Protein AF-A0A3B8LXN9-F1 (afdb_monomer_lite)

Structure (mmCIF, N/CA/C/O backbone):
data_AF-A0A3B8LXN9-F1
#
_entry.id   AF-A0A3B8LXN9-F1
#
loop_
_atom_site.group_PDB
_atom_site.id
_atom_site.type_symbol
_atom_site.label_atom_id
_atom_site.label_alt_id
_atom_site.label_comp_id
_atom_site.label_asym_id
_atom_site.label_entity_id
_atom_site.label_seq_id
_atom_site.pdbx_PDB_ins_code
_atom_site.Cartn_x
_atom_site.Cartn_y
_atom_site.Cartn_z
_atom_site.occupancy
_atom_site.B_iso_or_equiv
_atom_site.auth_seq_id
_atom_site.auth_comp_id
_atom_site.auth_asym_id
_atom_site.auth_atom_id
_atom_site.pdbx_PDB_model_num
ATOM 1 N N . SER A 1 1 ? -37.450 51.541 7.738 1.00 45.12 1 SER A N 1
ATOM 2 C CA . SER A 1 1 ? -37.315 50.919 6.408 1.00 45.12 1 SER A CA 1
ATOM 3 C C . SER A 1 1 ? -35.976 50.235 6.252 1.00 45.12 1 SER A C 1
ATOM 5 O O . SER A 1 1 ? -34.998 50.726 6.797 1.00 45.12 1 SER A O 1
ATOM 7 N N . LEU A 1 2 ? -35.990 49.181 5.427 1.00 32.44 2 LEU A N 1
ATOM 8 C CA . LEU A 1 2 ? -34.873 48.446 4.817 1.00 32.44 2 LEU A CA 1
ATOM 9 C C . LEU A 1 2 ? -34.318 47.255 5.612 1.00 32.44 2 LEU A C 1
ATOM 11 O O . LEU A 1 2 ? -33.326 47.340 6.327 1.00 32.44 2 LEU A O 1
ATOM 15 N N . ILE A 1 3 ? -34.937 46.101 5.348 1.00 37.19 3 ILE A N 1
ATOM 16 C CA . ILE A 1 3 ? -34.251 44.809 5.323 1.00 37.19 3 ILE A CA 1
ATOM 17 C C . ILE A 1 3 ? -33.196 44.880 4.209 1.00 37.19 3 ILE A C 1
ATOM 19 O O . ILE A 1 3 ? -33.536 45.090 3.045 1.00 37.19 3 ILE A O 1
ATOM 23 N N . LYS A 1 4 ? -31.923 44.687 4.559 1.00 35.81 4 LYS A N 1
ATOM 24 C CA . LYS A 1 4 ? -30.877 44.268 3.618 1.00 35.81 4 LYS A CA 1
ATOM 25 C C . LYS A 1 4 ? -30.459 42.856 4.006 1.00 35.81 4 LYS A C 1
ATOM 27 O O . LYS A 1 4 ? -29.803 42.659 5.023 1.00 35.81 4 LYS A O 1
ATOM 32 N N . ALA A 1 5 ? -30.881 41.880 3.208 1.00 42.47 5 ALA A N 1
ATOM 33 C CA . ALA A 1 5 ? -30.395 40.512 3.279 1.00 42.47 5 ALA A CA 1
ATOM 34 C C . ALA A 1 5 ? -29.244 40.344 2.277 1.00 42.47 5 ALA A C 1
ATOM 36 O O . ALA A 1 5 ? -29.449 40.372 1.068 1.00 42.47 5 ALA A O 1
ATOM 37 N N . SER A 1 6 ? -28.035 40.184 2.800 1.00 39.03 6 SER A N 1
ATOM 38 C CA . SER A 1 6 ? -26.843 39.665 2.116 1.00 39.03 6 SER A CA 1
ATOM 39 C C . SER A 1 6 ? -25.866 39.303 3.241 1.00 39.03 6 SER A C 1
ATOM 41 O O . SER A 1 6 ? -25.683 40.117 4.136 1.00 39.03 6 SER A O 1
ATOM 43 N N . ALA A 1 7 ? -25.231 38.143 3.337 1.00 35.09 7 ALA A N 1
ATOM 44 C CA . ALA A 1 7 ? -24.877 37.151 2.344 1.00 35.09 7 ALA A CA 1
ATOM 45 C C . ALA A 1 7 ? -24.656 35.788 3.039 1.00 35.09 7 ALA A C 1
ATOM 47 O O . ALA A 1 7 ? -24.442 35.739 4.246 1.00 35.09 7 ALA A O 1
ATOM 48 N N . LEU A 1 8 ? -24.668 34.721 2.232 1.00 38.66 8 LEU A N 1
ATOM 49 C CA . LEU A 1 8 ? -23.917 33.467 2.407 1.00 38.66 8 LEU A CA 1
ATOM 50 C C . LEU A 1 8 ? -24.062 32.767 3.772 1.00 38.66 8 LEU A C 1
ATOM 52 O O . LEU A 1 8 ? -23.391 33.079 4.751 1.00 38.66 8 LEU A O 1
ATOM 56 N N . GLY A 1 9 ? -24.940 31.761 3.797 1.00 52.34 9 GLY A N 1
ATOM 57 C CA . GLY A 1 9 ? -25.251 30.955 4.973 1.00 52.34 9 GLY A CA 1
ATOM 58 C C . GLY A 1 9 ? -24.009 30.363 5.652 1.00 52.34 9 GLY A C 1
ATOM 59 O O . GLY A 1 9 ? -23.282 29.591 5.024 1.00 52.34 9 GLY A O 1
ATOM 60 N N . PRO A 1 10 ? -23.789 30.639 6.949 1.00 41.72 10 PRO A N 1
ATOM 61 C CA . PRO A 1 10 ? -22.815 29.907 7.723 1.00 41.72 10 PRO A CA 1
ATOM 62 C C . PRO A 1 10 ? -23.470 28.623 8.235 1.00 41.72 10 PRO A C 1
ATOM 64 O O . PRO A 1 10 ? -24.415 28.670 9.027 1.00 41.72 10 PRO A O 1
ATOM 67 N N . ILE A 1 11 ? -22.958 27.503 7.712 1.00 55.31 11 ILE A N 1
ATOM 68 C CA . ILE A 1 11 ? -22.643 26.234 8.391 1.00 55.31 11 ILE A CA 1
ATOM 69 C C . ILE A 1 11 ? -23.531 25.950 9.612 1.00 55.31 11 ILE A C 1
ATOM 71 O O . ILE A 1 11 ? -23.470 26.686 10.592 1.00 55.31 11 ILE A O 1
ATOM 75 N N . SER A 1 12 ? -24.303 24.859 9.549 1.00 55.31 12 SER A N 1
ATOM 76 C CA . SER A 1 12 ? -25.316 24.285 10.467 1.00 55.31 12 SER A CA 1
ATOM 77 C C . SER A 1 12 ? -25.366 24.688 11.959 1.00 55.31 12 SER A C 1
ATOM 79 O O . SER A 1 12 ? -26.417 24.555 12.583 1.00 55.31 12 SER A O 1
ATOM 81 N N . GLY A 1 13 ? -24.299 25.218 12.554 1.00 53.88 13 GLY A N 1
ATOM 82 C CA . GLY A 1 13 ? -24.252 25.713 13.928 1.00 53.88 13 GLY A CA 1
ATOM 83 C C . GLY A 1 13 ? -25.083 26.971 14.225 1.00 53.88 13 GLY A C 1
ATOM 84 O O . GLY A 1 13 ? -25.460 27.160 15.379 1.00 53.88 13 GLY A O 1
ATOM 85 N N . THR A 1 14 ? -25.414 27.828 13.249 1.00 56.09 14 THR A N 1
ATOM 86 C CA . THR A 1 14 ? -26.132 29.097 13.538 1.00 56.09 14 THR A CA 1
ATOM 87 C C . THR A 1 14 ? -27.615 28.881 13.863 1.00 56.09 14 THR A C 1
ATOM 89 O O . THR A 1 14 ? -28.123 29.447 14.829 1.00 56.09 14 THR A O 1
ATOM 92 N N . ARG A 1 15 ? -28.304 28.001 13.118 1.00 57.62 15 ARG A N 1
ATOM 93 C CA . ARG A 1 15 ? -29.711 27.642 13.391 1.00 57.62 15 ARG A CA 1
ATOM 94 C C . ARG A 1 15 ? -29.865 26.878 14.702 1.00 57.62 15 ARG A C 1
ATOM 96 O O . ARG A 1 15 ? -30.775 27.163 15.471 1.00 57.62 15 ARG A O 1
ATOM 103 N N . TYR A 1 16 ? -28.951 25.947 14.973 1.00 53.94 16 TYR A N 1
ATOM 104 C CA . TYR A 1 16 ? -28.943 25.187 16.220 1.00 53.94 16 TYR A CA 1
ATOM 105 C C . TYR A 1 16 ? -28.808 26.110 17.442 1.00 53.94 16 TYR A C 1
ATOM 107 O O . TYR A 1 16 ? -29.588 26.002 18.382 1.00 53.94 16 TYR A O 1
ATOM 115 N N . LYS A 1 17 ? -27.900 27.098 17.391 1.00 56.09 17 LYS A N 1
ATOM 116 C CA . LYS A 1 17 ? -27.753 28.114 18.450 1.00 56.09 17 LYS A CA 1
ATOM 117 C C . LYS A 1 17 ? -29.032 28.923 18.681 1.00 56.09 17 LYS A C 1
ATOM 119 O O . LYS A 1 17 ? -29.407 29.123 19.830 1.00 56.09 17 LYS A O 1
ATOM 124 N N . GLN A 1 18 ? -29.707 29.350 17.611 1.00 57.72 18 GLN A N 1
ATOM 125 C CA . GLN A 1 18 ? -30.950 30.127 17.708 1.00 57.72 18 GLN A CA 1
ATOM 126 C C . GLN A 1 18 ? -32.086 29.329 18.361 1.00 57.72 18 GLN A C 1
ATOM 128 O O . GLN A 1 18 ? -32.806 29.868 19.195 1.00 57.72 18 GLN A O 1
ATOM 133 N N . VAL A 1 19 ? -32.217 28.039 18.036 1.00 59.97 19 VAL A N 1
ATOM 134 C CA . VAL A 1 19 ? -33.228 27.157 18.646 1.00 59.97 19 VAL A CA 1
ATOM 135 C C . VAL A 1 19 ? -32.920 26.893 20.122 1.00 59.97 19 VAL A C 1
ATOM 137 O O . VAL A 1 19 ? -33.816 26.974 20.956 1.00 59.97 19 VAL A O 1
ATOM 140 N N . VAL A 1 20 ? -31.656 26.638 20.472 1.00 56.22 20 VAL A N 1
ATOM 141 C CA . VAL A 1 20 ? -31.247 26.399 21.869 1.00 56.22 20 VAL A CA 1
ATOM 142 C C . VAL A 1 20 ? -31.453 27.649 22.733 1.00 56.22 20 VAL A C 1
ATOM 144 O O . VAL A 1 20 ? -31.952 27.538 23.850 1.00 56.22 20 VAL A O 1
ATOM 147 N N . GLN A 1 21 ? -31.151 28.840 22.206 1.00 59.28 21 GLN A N 1
ATOM 148 C CA . GLN A 1 21 ? -31.411 30.113 22.889 1.00 59.28 21 GLN A CA 1
ATOM 149 C C . GLN A 1 21 ? -32.910 30.398 23.052 1.00 59.28 21 GLN A C 1
ATOM 151 O O . GLN A 1 21 ? -33.320 30.878 24.103 1.00 59.28 21 GLN A O 1
ATOM 156 N N . ALA A 1 22 ? -33.734 30.063 22.053 1.00 58.22 22 ALA A N 1
ATOM 157 C CA . ALA A 1 22 ? -35.186 30.242 22.115 1.00 58.22 22 ALA A CA 1
ATOM 158 C C . ALA A 1 22 ? -35.882 29.303 23.120 1.00 58.22 22 ALA A C 1
ATOM 160 O O . ALA A 1 22 ? -36.995 29.589 23.553 1.00 58.22 22 ALA A O 1
ATOM 161 N N . LEU A 1 23 ? -35.237 28.196 23.500 1.00 64.69 23 LEU A N 1
ATOM 162 C CA . LEU A 1 23 ? -35.769 27.204 24.441 1.00 64.69 23 LEU A CA 1
ATOM 163 C C . LEU A 1 23 ? -35.178 27.328 25.858 1.00 64.69 23 LEU A C 1
ATOM 165 O O . LEU A 1 23 ? -35.327 26.404 26.654 1.00 64.69 23 LEU A O 1
ATOM 169 N N . ASN A 1 24 ? -34.480 28.431 26.175 1.00 50.44 24 ASN A N 1
ATOM 170 C CA . ASN A 1 24 ? -33.698 28.595 27.413 1.00 50.44 24 ASN A CA 1
ATOM 171 C C . ASN A 1 24 ? -32.738 27.418 27.685 1.00 50.44 24 ASN A C 1
ATOM 173 O O . ASN A 1 24 ? -32.421 27.095 28.831 1.00 50.44 24 ASN A O 1
ATOM 177 N N . GLY A 1 25 ? -32.275 26.756 26.625 1.00 49.19 25 GLY A N 1
ATOM 178 C CA . GLY A 1 25 ? -31.353 25.641 26.727 1.00 49.19 25 GLY A CA 1
ATOM 179 C C . GLY A 1 25 ? -29.958 26.120 27.120 1.00 49.19 25 GLY A C 1
ATOM 180 O O . GLY A 1 25 ? -29.457 27.132 26.629 1.00 49.19 25 GLY A O 1
ATOM 181 N N . LEU A 1 26 ? -29.300 25.356 27.988 1.00 46.03 26 LEU A N 1
ATOM 182 C CA . LEU A 1 26 ? -27.894 25.543 28.331 1.00 46.03 26 LEU A CA 1
ATOM 183 C C . LEU A 1 26 ? -27.020 25.262 27.098 1.00 46.03 26 LEU A C 1
ATOM 185 O O . LEU A 1 26 ? -26.662 24.120 26.825 1.00 46.03 26 LEU A O 1
ATOM 189 N N . TYR A 1 27 ? -26.641 26.306 26.356 1.00 46.06 27 TYR A N 1
ATOM 190 C CA . TYR A 1 27 ? -25.518 26.231 25.417 1.00 46.06 27 TYR A CA 1
ATOM 191 C C . TYR A 1 27 ? -24.219 26.414 26.207 1.00 46.06 27 TYR A C 1
ATOM 193 O O . TYR A 1 27 ? -23.564 27.455 26.143 1.00 46.06 27 TYR A O 1
ATOM 201 N N . THR A 1 28 ? -23.856 25.423 27.017 1.00 42.75 28 THR A N 1
ATOM 202 C CA . THR A 1 28 ? -22.519 25.391 27.601 1.00 42.75 28 THR A CA 1
ATOM 203 C C . THR A 1 28 ? -21.542 25.083 26.474 1.00 42.75 28 THR A C 1
ATOM 205 O O . THR A 1 28 ? -21.484 23.979 25.934 1.00 42.75 28 THR A O 1
ATOM 208 N N . GLN A 1 29 ? -20.782 26.096 26.061 1.00 49.38 29 GLN A N 1
ATOM 209 C CA . GLN A 1 29 ? -19.565 25.854 25.302 1.00 49.38 29 GLN A CA 1
ATOM 210 C C . GLN A 1 29 ? -18.696 24.938 26.165 1.00 49.38 29 GLN A C 1
ATOM 212 O O . GLN A 1 29 ? -18.327 25.313 27.276 1.00 49.38 29 GLN A O 1
ATOM 217 N N . LEU A 1 30 ? -18.410 23.725 25.681 1.00 53.19 30 LEU A N 1
ATOM 218 C CA . LEU A 1 30 ? -17.417 22.857 26.311 1.00 53.19 30 LEU A CA 1
ATOM 219 C C . LEU A 1 30 ? -16.138 23.686 26.528 1.00 53.19 30 LEU A C 1
ATOM 221 O O . LEU A 1 30 ? -15.708 24.335 25.566 1.00 53.19 30 LEU A O 1
ATOM 225 N N . PRO A 1 31 ? -15.543 23.704 27.734 1.00 50.16 31 PRO A N 1
ATOM 226 C CA . PRO A 1 31 ? -14.345 24.488 28.000 1.00 50.16 31 PRO A CA 1
ATOM 227 C C . PRO A 1 31 ? -13.241 24.155 26.986 1.00 50.16 31 PRO A C 1
ATOM 229 O O . PRO A 1 31 ? -12.922 22.988 26.749 1.00 50.16 31 PRO A O 1
ATOM 232 N N . GLN A 1 32 ? -12.670 25.187 26.365 1.00 51.56 32 GLN A N 1
ATOM 233 C CA . GLN A 1 32 ? -11.435 25.094 25.578 1.00 51.56 32 GLN A CA 1
ATOM 234 C C . GLN A 1 32 ? -10.339 24.618 26.548 1.00 51.56 32 GLN A C 1
ATOM 236 O O . GLN A 1 32 ? -10.001 25.386 27.448 1.00 51.56 32 GLN A O 1
ATOM 241 N N . PRO A 1 33 ? -9.909 23.337 26.500 1.00 50.53 33 PRO A N 1
ATOM 242 C CA . PRO A 1 33 ? -9.271 22.711 25.332 1.00 50.53 33 PRO A CA 1
ATOM 243 C C . PRO A 1 33 ? -9.922 21.403 24.816 1.00 50.53 33 PRO A C 1
ATOM 245 O O . PRO A 1 33 ? -9.340 20.701 23.984 1.00 50.53 33 PRO A O 1
ATOM 248 N N . VAL A 1 34 ? -11.124 21.046 25.283 1.00 50.34 34 VAL A N 1
ATOM 249 C CA . VAL A 1 34 ? -11.751 19.732 25.003 1.00 50.34 34 VAL A CA 1
ATOM 250 C C . VAL A 1 34 ? -12.278 19.613 23.561 1.00 50.34 34 VAL A C 1
ATOM 252 O O . VAL A 1 34 ? -12.292 18.531 22.979 1.00 50.34 34 VAL A O 1
ATOM 255 N N . GLN A 1 35 ? -12.679 20.727 22.939 1.00 51.19 35 GLN A N 1
ATOM 256 C CA . GLN A 1 35 ? -13.227 20.721 21.573 1.00 51.19 35 GLN A CA 1
ATOM 257 C C . GLN A 1 35 ? -12.158 20.462 20.501 1.00 51.19 35 GLN A C 1
ATOM 259 O O . GLN A 1 35 ? -12.434 19.783 19.513 1.00 51.19 35 GLN A O 1
ATOM 264 N N . VAL A 1 36 ? -10.937 20.971 20.703 1.00 54.09 36 VAL A N 1
ATOM 265 C CA . VAL A 1 36 ? -9.827 20.803 19.753 1.00 54.09 36 VAL A CA 1
ATOM 266 C C . VAL A 1 36 ? -9.296 19.372 19.812 1.00 54.09 36 VAL A C 1
ATOM 268 O O . VAL A 1 36 ? -9.134 18.737 18.781 1.00 54.09 36 VAL A O 1
ATOM 271 N N . THR A 1 37 ? -9.154 18.806 21.012 1.00 53.31 37 THR A N 1
ATOM 272 C CA . THR A 1 37 ? -8.638 17.441 21.198 1.00 53.31 37 THR A CA 1
ATOM 273 C C . THR A 1 37 ? -9.582 16.361 20.673 1.00 53.31 37 THR A C 1
ATOM 275 O O . THR A 1 37 ? -9.115 15.424 20.025 1.00 53.31 37 THR A O 1
ATOM 278 N N . ILE A 1 38 ? -10.900 16.476 20.884 1.00 61.12 38 ILE A N 1
ATOM 279 C CA . ILE A 1 38 ? -11.861 15.500 20.335 1.00 61.12 38 ILE A CA 1
ATOM 280 C C . ILE A 1 38 ? -11.929 15.613 18.812 1.00 61.12 38 ILE A C 1
ATOM 282 O O . ILE A 1 38 ? -11.958 14.585 18.140 1.00 61.12 38 ILE A O 1
ATOM 286 N N . LEU A 1 39 ? -11.917 16.828 18.256 1.00 58.59 39 LEU A N 1
ATOM 287 C CA . LEU A 1 39 ? -11.961 17.009 16.808 1.00 58.59 39 LEU A CA 1
ATOM 288 C C . LEU A 1 39 ? -10.661 16.541 16.144 1.00 58.59 39 LEU A C 1
ATOM 290 O O . LEU A 1 39 ? -10.728 15.837 15.146 1.00 58.59 39 LEU A O 1
ATOM 294 N N . GLU A 1 40 ? -9.493 16.834 16.710 1.00 57.78 40 GLU A N 1
ATOM 295 C CA . GLU A 1 40 ? -8.210 16.306 16.231 1.00 57.78 40 GLU A CA 1
ATOM 296 C C . GLU A 1 40 ? -8.146 14.783 16.338 1.00 57.78 40 GLU A C 1
ATOM 298 O O . GLU A 1 40 ? -7.730 14.116 15.393 1.00 57.78 40 GLU A O 1
ATOM 303 N N . THR A 1 41 ? -8.614 14.210 17.448 1.00 55.59 41 THR A N 1
ATOM 304 C CA . THR A 1 41 ? -8.669 12.753 17.631 1.00 55.59 41 THR A CA 1
ATOM 305 C C . THR A 1 41 ? -9.639 12.114 16.642 1.00 55.59 41 THR A C 1
ATOM 307 O O . THR A 1 41 ? -9.327 11.090 16.043 1.00 55.59 41 THR A O 1
ATOM 310 N N . PHE A 1 42 ? -10.793 12.734 16.406 1.00 61.38 42 PHE A N 1
ATOM 311 C CA . PHE A 1 42 ? -11.769 12.271 15.429 1.00 61.38 42 PHE A CA 1
ATOM 312 C C . PHE A 1 42 ? -11.248 12.406 13.997 1.00 61.38 42 PHE A C 1
ATOM 314 O O . PHE A 1 42 ? -11.401 11.475 13.221 1.00 61.38 42 PHE A O 1
ATOM 321 N N . MET A 1 43 ? -10.567 13.499 13.652 1.00 56.06 43 MET A N 1
ATOM 322 C CA . MET A 1 43 ? -9.956 13.696 12.334 1.00 56.06 43 MET A CA 1
ATOM 323 C C . MET A 1 43 ? -8.755 12.771 12.117 1.00 56.06 43 MET A C 1
ATOM 325 O O . MET A 1 43 ? -8.564 12.288 11.007 1.00 56.06 43 MET A O 1
ATOM 329 N N . LYS A 1 44 ? -7.987 12.450 13.165 1.00 58.34 44 LYS A N 1
ATOM 330 C CA . LYS A 1 44 ? -6.919 11.442 13.132 1.00 58.34 44 LYS A CA 1
ATOM 331 C C . LYS A 1 44 ? -7.483 10.035 12.959 1.00 58.34 44 LYS A C 1
ATOM 333 O O . LYS A 1 44 ? -7.007 9.305 12.101 1.00 58.34 44 LYS A O 1
ATOM 338 N N . ASN A 1 45 ? -8.526 9.681 13.706 1.00 57.31 45 ASN A N 1
ATOM 339 C CA . ASN A 1 45 ? -9.195 8.386 13.586 1.00 57.31 45 ASN A CA 1
ATOM 340 C C . ASN A 1 45 ? -9.930 8.257 12.250 1.00 57.31 45 ASN A C 1
ATOM 342 O O . ASN A 1 45 ? -9.905 7.197 11.639 1.00 57.31 45 ASN A O 1
ATOM 346 N N . LEU A 1 46 ? -10.549 9.330 11.755 1.00 53.59 46 LEU A N 1
ATOM 347 C CA . LEU A 1 46 ? -11.123 9.361 10.418 1.00 53.59 46 LEU A CA 1
ATOM 348 C C . LEU A 1 46 ? -10.033 9.269 9.366 1.00 53.59 46 LEU A C 1
ATOM 350 O O . LEU A 1 46 ? -10.213 8.504 8.437 1.00 53.59 46 LEU A O 1
ATOM 354 N N . ALA A 1 47 ? -8.901 9.961 9.492 1.00 53.69 47 ALA A N 1
ATOM 355 C CA . ALA A 1 47 ? -7.773 9.755 8.590 1.00 53.69 47 ALA A CA 1
ATOM 356 C C . ALA A 1 47 ? -7.302 8.293 8.641 1.00 53.69 47 ALA A C 1
ATOM 358 O O . ALA A 1 47 ? -7.116 7.700 7.597 1.00 53.69 47 ALA A O 1
ATOM 359 N N . ASP A 1 48 ? -7.232 7.646 9.800 1.00 52.25 48 ASP A N 1
ATOM 360 C CA . ASP A 1 48 ? -6.881 6.217 9.893 1.00 52.25 48 ASP A CA 1
ATOM 361 C C . ASP A 1 48 ? -7.946 5.277 9.279 1.00 52.25 48 ASP A C 1
ATOM 363 O O . ASP A 1 48 ? -7.651 4.182 8.793 1.00 52.25 48 ASP A O 1
ATOM 367 N N . LEU A 1 49 ? -9.214 5.699 9.279 1.00 50.03 49 LEU A N 1
ATOM 368 C CA . LEU A 1 49 ? -10.341 4.947 8.716 1.00 50.03 49 LEU A CA 1
ATOM 369 C C . LEU A 1 49 ? -10.613 5.262 7.231 1.00 50.03 49 LEU A C 1
ATOM 371 O O . LEU A 1 49 ? -11.222 4.436 6.550 1.00 50.03 49 LEU A O 1
ATOM 375 N N . THR A 1 50 ? -10.179 6.426 6.737 1.00 41.22 50 THR A N 1
ATOM 376 C CA . THR A 1 50 ? -10.504 6.992 5.409 1.00 41.22 50 THR A CA 1
ATOM 377 C C . THR A 1 50 ? -9.280 7.265 4.532 1.00 41.22 50 THR A C 1
ATOM 379 O O . THR A 1 50 ? -9.433 7.403 3.318 1.00 41.22 50 THR A O 1
ATOM 382 N N . MET A 1 51 ? -8.059 7.266 5.082 1.00 53.66 51 MET A N 1
ATOM 383 C CA . MET A 1 51 ? -6.836 7.102 4.297 1.00 53.66 51 MET A CA 1
ATOM 384 C C . MET A 1 51 ? -6.891 5.685 3.758 1.00 53.66 51 MET A C 1
ATOM 386 O O . MET A 1 51 ? -6.790 4.710 4.497 1.00 53.66 51 MET A O 1
ATOM 390 N N . ASN A 1 52 ? -7.174 5.601 2.466 1.00 64.75 52 ASN A N 1
ATOM 391 C CA . ASN A 1 52 ? -7.371 4.389 1.700 1.00 64.75 52 ASN A CA 1
ATOM 392 C C . ASN A 1 52 ? -6.366 3.299 2.125 1.00 64.75 52 ASN A C 1
ATOM 394 O O . ASN A 1 52 ? -5.228 3.316 1.673 1.00 64.75 52 ASN A O 1
ATOM 398 N N . ARG A 1 53 ? -6.772 2.361 3.001 1.00 72.00 53 ARG A N 1
ATOM 399 C CA . ARG A 1 53 ? -5.920 1.257 3.503 1.00 72.00 53 ARG A CA 1
ATOM 400 C C . ARG A 1 53 ? -5.389 0.375 2.377 1.00 72.00 53 ARG A C 1
ATOM 402 O O . ARG A 1 53 ? -4.400 -0.332 2.536 1.00 72.00 53 ARG A O 1
ATOM 409 N N . ALA A 1 54 ? -6.051 0.445 1.228 1.00 82.06 54 ALA A N 1
ATOM 410 C CA . ALA A 1 54 ? -5.612 -0.180 0.008 1.00 82.06 54 ALA A CA 1
ATOM 411 C C . ALA A 1 54 ? -4.507 0.601 -0.715 1.00 82.06 54 ALA A C 1
ATOM 413 O O . ALA A 1 54 ? -4.041 0.105 -1.722 1.00 82.06 54 ALA A O 1
ATOM 414 N N . LEU A 1 55 ? -4.060 1.779 -0.277 1.00 87.06 55 LEU A N 1
ATOM 415 C CA . LEU A 1 55 ? -3.075 2.588 -0.994 1.00 87.06 55 LEU A CA 1
ATOM 416 C C . LEU A 1 55 ? -1.787 2.768 -0.187 1.00 87.06 55 LEU A C 1
ATOM 418 O O . LEU A 1 55 ? -1.799 3.249 0.941 1.00 87.06 55 LEU A O 1
ATOM 422 N N . PHE A 1 56 ? -0.657 2.449 -0.810 1.00 88.81 56 PHE A N 1
ATOM 423 C CA . PHE A 1 56 ? 0.672 2.650 -0.244 1.00 88.81 56 PHE A CA 1
ATOM 424 C C . PHE A 1 56 ? 1.571 3.368 -1.251 1.00 88.81 56 PHE A C 1
ATOM 426 O O . PHE A 1 56 ? 1.884 2.829 -2.311 1.00 88.81 56 PHE A O 1
ATOM 433 N N . THR A 1 57 ? 1.994 4.593 -0.943 1.00 89.75 57 THR A N 1
ATOM 434 C CA . THR A 1 57 ? 2.831 5.396 -1.849 1.00 89.75 57 THR A CA 1
ATOM 435 C C . THR A 1 57 ? 4.315 5.141 -1.604 1.00 89.75 57 THR A C 1
ATOM 437 O O . THR A 1 57 ? 4.804 5.242 -0.479 1.00 89.75 57 THR A O 1
ATOM 440 N N . LEU A 1 58 ? 5.044 4.823 -2.673 1.00 88.25 58 LEU A N 1
ATOM 441 C CA . LEU A 1 58 ? 6.484 4.600 -2.642 1.00 88.25 58 LEU A CA 1
ATOM 442 C C . LEU A 1 58 ? 7.235 5.930 -2.568 1.00 88.25 58 LEU A C 1
ATOM 444 O O . LEU A 1 58 ? 6.844 6.927 -3.173 1.00 88.25 58 LEU A O 1
ATOM 448 N N . LYS A 1 59 ? 8.361 5.927 -1.849 1.00 87.00 59 LYS A N 1
ATOM 449 C CA . LYS A 1 59 ? 9.230 7.105 -1.717 1.00 87.00 59 LYS A CA 1
ATOM 450 C C . LYS A 1 59 ? 9.941 7.457 -3.030 1.00 87.00 59 LYS A C 1
ATOM 452 O O . LYS A 1 59 ? 10.168 8.633 -3.293 1.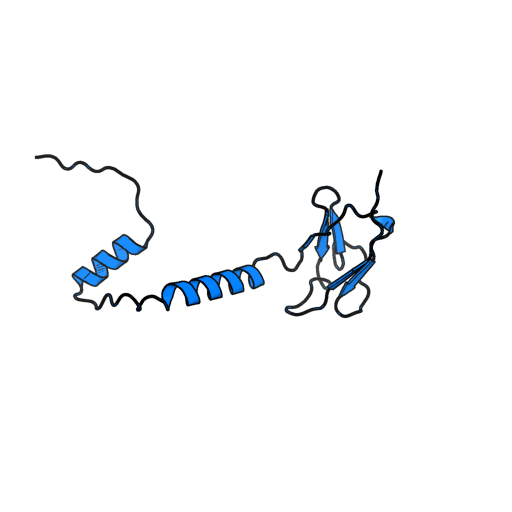00 87.00 59 LYS A O 1
ATOM 457 N N . GLY A 1 60 ? 10.286 6.458 -3.847 1.00 84.06 60 GLY A N 1
ATOM 458 C CA . GLY A 1 60 ? 11.005 6.628 -5.114 1.00 84.06 60 GLY A CA 1
ATOM 459 C C . GLY A 1 60 ? 10.258 6.056 -6.319 1.00 84.06 60 GLY A C 1
ATOM 460 O O . GLY A 1 60 ? 9.288 5.312 -6.171 1.00 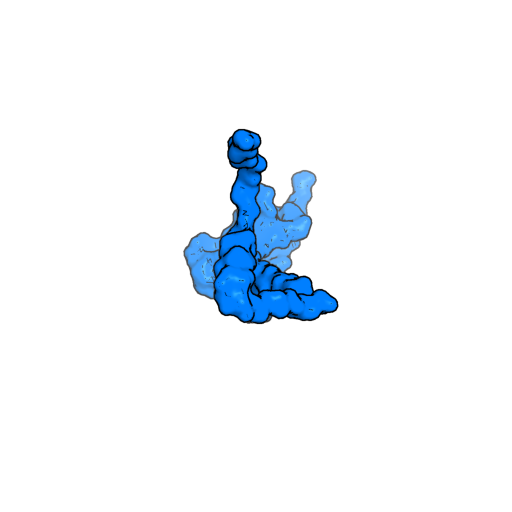84.06 60 GLY A O 1
ATOM 461 N N . ALA A 1 61 ? 10.726 6.399 -7.521 1.00 85.31 61 ALA A N 1
ATOM 462 C CA . ALA A 1 61 ? 10.298 5.726 -8.744 1.00 85.31 61 ALA A CA 1
ATOM 463 C C . ALA A 1 61 ? 10.816 4.282 -8.716 1.00 85.31 61 ALA A C 1
ATOM 465 O O . ALA A 1 61 ? 12.025 4.050 -8.672 1.00 85.31 61 ALA A O 1
ATOM 466 N N . ALA A 1 62 ? 9.906 3.314 -8.668 1.00 87.38 62 ALA A N 1
ATOM 467 C CA . ALA A 1 62 ? 10.257 1.903 -8.620 1.00 87.38 62 ALA A CA 1
ATOM 468 C C . ALA A 1 62 ? 10.291 1.321 -10.030 1.00 87.38 62 ALA A C 1
ATOM 470 O O . ALA A 1 62 ? 9.415 1.631 -10.838 1.00 87.38 62 ALA A O 1
ATOM 471 N N . ASP A 1 63 ? 11.246 0.430 -10.297 1.00 88.50 63 ASP A N 1
ATOM 472 C CA . ASP A 1 63 ? 11.136 -0.475 -11.439 1.00 88.50 63 ASP A CA 1
ATOM 473 C C . ASP A 1 63 ? 10.004 -1.485 -11.149 1.00 88.50 63 ASP A C 1
ATOM 475 O O . ASP A 1 63 ? 10.153 -2.301 -10.225 1.00 88.50 63 ASP A O 1
ATOM 479 N N . PRO A 1 64 ? 8.885 -1.468 -11.908 1.00 86.56 64 PRO A N 1
ATOM 480 C CA . PRO A 1 64 ? 7.720 -2.314 -11.652 1.00 86.56 64 PRO A CA 1
ATOM 481 C C . PRO A 1 64 ? 8.005 -3.818 -11.653 1.00 86.56 64 PRO A C 1
ATOM 483 O O . PRO A 1 64 ? 7.210 -4.571 -11.081 1.00 86.56 64 PRO A O 1
ATOM 486 N N . ALA A 1 65 ? 9.086 -4.263 -12.301 1.00 88.19 65 ALA A N 1
ATOM 487 C CA . ALA A 1 65 ? 9.484 -5.670 -12.342 1.00 88.19 65 ALA A CA 1
ATOM 488 C C . ALA A 1 65 ? 10.160 -6.134 -11.039 1.00 88.19 65 ALA A C 1
ATOM 490 O O . ALA A 1 65 ? 10.214 -7.329 -10.761 1.00 88.19 65 ALA A O 1
ATOM 491 N N . THR A 1 66 ? 10.652 -5.199 -10.223 1.00 91.88 66 THR A N 1
ATOM 492 C CA . THR A 1 66 ? 11.425 -5.495 -9.003 1.00 91.88 66 THR A CA 1
ATOM 493 C C . THR A 1 66 ? 10.617 -5.362 -7.715 1.00 91.88 66 THR A C 1
ATOM 495 O O . THR A 1 66 ? 11.129 -5.655 -6.634 1.00 91.88 66 THR A O 1
ATOM 498 N N . ILE A 1 67 ? 9.366 -4.903 -7.812 1.00 93.19 67 ILE A N 1
ATOM 499 C CA . ILE A 1 67 ? 8.500 -4.683 -6.656 1.00 93.19 67 ILE A CA 1
ATOM 500 C C . ILE A 1 67 ? 8.073 -6.033 -6.074 1.00 93.19 67 ILE A C 1
ATOM 502 O O . ILE A 1 67 ? 7.405 -6.832 -6.730 1.00 93.19 67 ILE A O 1
ATOM 506 N N . SER A 1 68 ? 8.408 -6.245 -4.806 1.00 94.50 68 SER A N 1
ATOM 507 C CA . SER A 1 68 ? 7.922 -7.348 -3.982 1.00 94.50 68 SER A CA 1
ATOM 508 C C . SER A 1 68 ? 7.192 -6.781 -2.770 1.00 94.50 68 SER A C 1
ATOM 510 O O . SER A 1 68 ? 7.712 -5.910 -2.070 1.00 94.50 68 SER A O 1
ATOM 512 N N . VAL A 1 69 ? 5.987 -7.294 -2.524 1.00 94.88 69 VAL A N 1
ATOM 513 C CA . VAL A 1 69 ? 5.086 -6.832 -1.466 1.00 94.88 69 VAL A CA 1
ATOM 514 C C . VAL A 1 69 ? 4.789 -7.980 -0.516 1.00 94.88 69 VAL A C 1
ATOM 516 O O . VAL A 1 69 ? 4.420 -9.078 -0.947 1.00 94.88 69 VAL A O 1
ATOM 519 N N . LYS A 1 70 ? 4.916 -7.714 0.782 1.00 94.44 70 LYS A N 1
ATOM 520 C CA . LYS A 1 70 ? 4.496 -8.619 1.847 1.00 94.44 70 LYS A CA 1
ATOM 521 C C . LYS A 1 70 ? 3.563 -7.905 2.814 1.00 94.44 70 LYS A C 1
ATOM 523 O O . LYS A 1 70 ? 3.797 -6.752 3.171 1.00 94.44 70 LYS A O 1
ATOM 528 N N . VAL A 1 71 ? 2.538 -8.615 3.267 1.00 92.69 71 VAL A N 1
ATOM 529 C CA . VAL A 1 71 ? 1.641 -8.175 4.341 1.00 92.69 71 VAL A CA 1
ATOM 530 C C . VAL A 1 71 ? 1.767 -9.187 5.471 1.00 92.69 71 VAL A C 1
ATOM 532 O O . VAL A 1 71 ? 1.579 -10.380 5.250 1.00 92.69 71 VAL A O 1
ATOM 535 N N . ASN A 1 72 ? 2.156 -8.736 6.665 1.00 91.94 72 ASN A N 1
ATOM 536 C CA . ASN A 1 72 ? 2.467 -9.598 7.812 1.00 91.94 72 ASN A CA 1
ATOM 537 C C . ASN A 1 72 ? 3.437 -10.742 7.448 1.00 91.94 72 ASN A C 1
ATOM 539 O O . ASN A 1 72 ? 3.212 -11.897 7.796 1.00 91.94 72 ASN A O 1
ATOM 543 N N . ASN A 1 73 ? 4.509 -10.419 6.713 1.00 91.81 73 ASN A N 1
ATOM 544 C CA . ASN A 1 73 ? 5.510 -11.356 6.178 1.00 91.81 73 ASN A CA 1
ATOM 545 C C . ASN A 1 73 ? 5.014 -12.363 5.116 1.00 91.81 73 ASN A C 1
ATOM 547 O O . ASN A 1 73 ? 5.834 -13.117 4.588 1.00 91.81 73 ASN A O 1
ATOM 551 N N . VAL A 1 74 ? 3.733 -12.348 4.734 1.00 93.50 74 VAL A N 1
ATOM 552 C CA . VAL A 1 74 ? 3.183 -13.195 3.662 1.00 93.50 74 VAL A CA 1
ATOM 553 C C . VAL A 1 74 ? 3.311 -12.480 2.321 1.00 93.50 74 VAL A C 1
ATOM 555 O O . VAL A 1 74 ? 2.898 -11.329 2.189 1.00 93.50 74 VAL A O 1
ATOM 558 N N . ALA A 1 75 ? 3.890 -13.150 1.323 1.00 94.56 75 ALA A N 1
ATOM 559 C CA . ALA A 1 75 ? 4.026 -12.601 -0.024 1.00 94.56 75 ALA A CA 1
ATOM 560 C C . ALA A 1 75 ? 2.658 -12.441 -0.698 1.00 94.56 75 ALA A C 1
ATOM 562 O O . ALA A 1 75 ? 1.858 -13.374 -0.72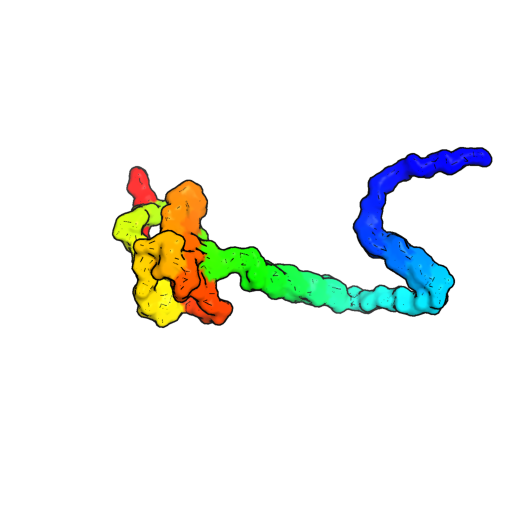7 1.00 94.56 75 ALA A O 1
ATOM 563 N N . VAL A 1 76 ? 2.413 -11.260 -1.264 1.00 95.31 76 VAL A N 1
ATOM 564 C CA . VAL A 1 76 ? 1.178 -10.944 -1.984 1.00 95.31 76 VAL A CA 1
ATOM 565 C C . VAL A 1 76 ? 1.468 -10.909 -3.482 1.00 95.31 76 VAL A C 1
ATOM 567 O O . VAL A 1 76 ? 2.388 -10.224 -3.934 1.00 95.31 76 VAL A O 1
ATOM 570 N N . ALA A 1 77 ? 0.674 -11.637 -4.266 1.00 95.62 77 ALA A N 1
ATOM 571 C CA . ALA A 1 77 ? 0.812 -11.668 -5.717 1.00 95.62 77 ALA A CA 1
ATOM 572 C C . ALA A 1 77 ? 0.388 -10.337 -6.363 1.00 95.62 77 ALA A C 1
ATOM 574 O O . ALA A 1 77 ? -0.509 -9.642 -5.879 1.00 95.62 77 ALA A O 1
ATOM 575 N N . LYS A 1 78 ? 1.003 -10.003 -7.501 1.00 94.62 78 LYS A N 1
ATOM 576 C CA . LYS A 1 78 ? 0.569 -8.879 -8.335 1.00 94.62 78 LYS A CA 1
ATOM 577 C C . LYS A 1 78 ? -0.744 -9.257 -9.027 1.00 94.62 78 LYS A C 1
ATOM 579 O O . LYS A 1 78 ? -0.758 -10.130 -9.890 1.00 94.62 78 LYS A O 1
ATOM 584 N N . SER A 1 79 ? -1.848 -8.640 -8.624 1.00 93.56 79 SER A N 1
ATOM 585 C CA . SER A 1 79 ? -3.196 -8.915 -9.130 1.00 93.56 79 SER A CA 1
ATOM 586 C C . SER A 1 79 ? -4.121 -7.743 -8.818 1.00 93.56 79 SER A C 1
ATOM 588 O O . SER A 1 79 ? -4.060 -7.172 -7.731 1.00 93.56 79 SER A O 1
ATOM 590 N N . THR A 1 80 ? -5.009 -7.414 -9.753 1.00 92.38 80 THR A N 1
ATOM 591 C CA . THR A 1 80 ? -6.072 -6.413 -9.568 1.00 92.38 80 THR A CA 1
ATOM 592 C C . THR A 1 80 ? -7.326 -6.984 -8.899 1.00 92.38 80 THR A C 1
ATOM 594 O O . THR A 1 80 ? -8.281 -6.248 -8.688 1.00 92.38 80 THR A O 1
ATOM 597 N N . THR A 1 81 ? -7.352 -8.284 -8.584 1.00 90.81 81 THR A N 1
ATOM 598 C CA . THR A 1 81 ? -8.513 -8.951 -7.968 1.00 90.81 81 THR A CA 1
ATOM 599 C C . THR A 1 81 ? -8.249 -9.309 -6.508 1.00 90.81 81 THR A C 1
ATOM 601 O O . THR A 1 81 ? -8.998 -8.879 -5.642 1.00 90.81 81 THR A O 1
ATOM 604 N N . ASN A 1 82 ? -7.174 -10.055 -6.221 1.00 91.38 82 ASN A N 1
ATOM 605 C CA . ASN A 1 82 ? -6.813 -10.518 -4.870 1.00 91.38 82 ASN A CA 1
ATOM 606 C C . ASN A 1 82 ? -5.301 -10.376 -4.642 1.00 91.38 82 ASN A C 1
ATOM 608 O O . ASN A 1 82 ? -4.581 -11.359 -4.467 1.00 91.38 82 ASN A O 1
ATOM 612 N N . GLY A 1 83 ? -4.790 -9.154 -4.737 1.00 94.00 83 GLY A N 1
ATOM 613 C CA . GLY A 1 83 ? -3.354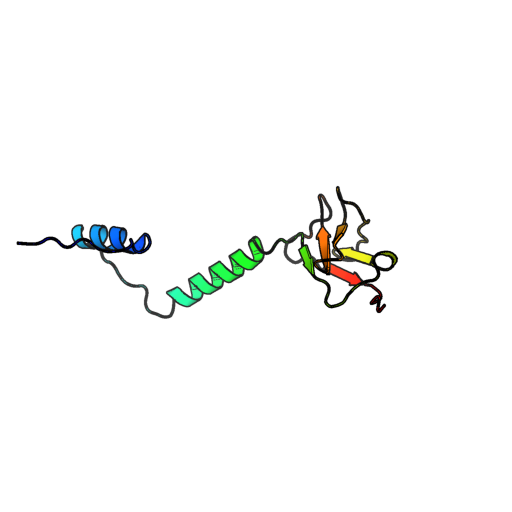 -8.908 -4.713 1.00 94.00 83 GLY A CA 1
ATOM 614 C C . GLY A 1 83 ? -3.021 -7.430 -4.692 1.00 94.00 83 GLY A C 1
ATOM 615 O O . GLY A 1 83 ? -3.740 -6.640 -4.088 1.00 94.00 83 GLY A O 1
ATOM 616 N N . TRP A 1 84 ? -1.933 -7.049 -5.354 1.00 95.25 84 TRP A N 1
ATOM 617 C CA . TRP A 1 84 ? -1.572 -5.643 -5.511 1.00 95.25 84 TRP A CA 1
ATOM 618 C C . TRP A 1 84 ? -1.347 -5.238 -6.971 1.00 95.25 84 TRP A C 1
ATOM 620 O O . TRP A 1 84 ? -0.964 -6.044 -7.819 1.00 95.25 84 TRP A O 1
ATOM 630 N N . SER A 1 85 ? -1.538 -3.955 -7.259 1.00 94.06 85 SER A N 1
ATOM 631 C CA . SER A 1 85 ? -1.171 -3.304 -8.519 1.00 94.06 85 SER A CA 1
ATOM 632 C C . SER A 1 85 ? -0.291 -2.088 -8.248 1.00 94.06 85 SER A C 1
ATOM 634 O O . SER A 1 85 ? -0.397 -1.484 -7.187 1.00 94.06 85 SER A O 1
ATOM 636 N N . TYR A 1 86 ? 0.552 -1.692 -9.200 1.00 93.81 86 TYR A N 1
ATOM 637 C CA . TYR A 1 86 ? 1.386 -0.493 -9.084 1.00 93.81 86 TYR A CA 1
ATOM 638 C C . TYR A 1 86 ? 1.034 0.517 -10.171 1.00 93.81 86 TYR A C 1
ATOM 640 O O . TYR A 1 86 ? 0.976 0.159 -11.347 1.00 93.81 86 TYR A O 1
ATOM 648 N N . ASN A 1 87 ? 0.818 1.768 -9.768 1.00 89.62 87 ASN A N 1
ATOM 649 C CA . ASN A 1 87 ? 0.642 2.906 -10.658 1.00 89.62 87 ASN A CA 1
ATOM 650 C C . ASN A 1 87 ? 1.951 3.708 -10.703 1.00 89.62 87 ASN A C 1
ATOM 652 O O . ASN A 1 87 ? 2.388 4.255 -9.689 1.00 89.62 87 ASN A O 1
ATOM 656 N N . THR A 1 88 ? 2.572 3.780 -11.879 1.00 88.25 88 THR A N 1
ATOM 657 C CA . THR A 1 88 ? 3.848 4.480 -12.096 1.00 88.25 88 THR A CA 1
ATOM 658 C C . THR A 1 88 ? 3.706 6.000 -12.021 1.00 88.25 88 THR A C 1
ATOM 660 O O . THR A 1 88 ? 4.615 6.664 -11.530 1.00 88.25 88 THR A O 1
ATOM 663 N N . THR A 1 89 ? 2.565 6.557 -12.438 1.00 85.94 89 THR A N 1
ATOM 664 C CA . THR A 1 89 ? 2.282 8.000 -12.409 1.00 85.94 89 THR A CA 1
ATOM 665 C C . THR A 1 89 ? 2.209 8.525 -10.980 1.00 85.94 89 THR A C 1
ATOM 667 O O . THR A 1 89 ? 2.829 9.534 -10.651 1.00 85.94 89 THR A O 1
ATOM 670 N N . THR A 1 90 ? 1.479 7.830 -10.105 1.00 86.00 90 THR A N 1
ATOM 671 C CA . THR A 1 90 ? 1.327 8.246 -8.700 1.00 86.00 90 THR A CA 1
ATOM 672 C C . THR A 1 90 ? 2.385 7.636 -7.784 1.00 86.00 90 THR A C 1
ATOM 674 O O . THR A 1 90 ? 2.524 8.064 -6.639 1.00 86.00 90 THR A O 1
ATOM 677 N N . ARG A 1 91 ? 3.156 6.660 -8.284 1.00 89.31 91 ARG A N 1
ATOM 678 C CA . ARG A 1 91 ? 4.110 5.836 -7.523 1.00 89.31 91 ARG A CA 1
ATOM 679 C C . ARG A 1 91 ? 3.434 5.118 -6.357 1.00 89.31 91 ARG A C 1
ATOM 681 O O . ARG A 1 91 ? 4.026 4.958 -5.292 1.00 89.31 91 ARG A O 1
ATOM 688 N N . SER A 1 92 ? 2.198 4.676 -6.553 1.00 90.62 92 SER A N 1
ATOM 689 C CA . SER A 1 92 ? 1.395 4.063 -5.496 1.00 90.62 92 SER A CA 1
ATOM 690 C C . SER A 1 92 ? 1.095 2.604 -5.800 1.00 90.62 92 SER A C 1
ATOM 692 O O . SER A 1 92 ? 0.757 2.240 -6.926 1.00 90.62 92 SER A O 1
ATOM 694 N N . ILE A 1 93 ? 1.197 1.773 -4.771 1.00 92.19 93 ILE A N 1
ATOM 695 C CA . ILE A 1 93 ? 0.705 0.403 -4.752 1.00 92.19 93 ILE A CA 1
ATOM 696 C C . ILE A 1 93 ? -0.740 0.431 -4.269 1.00 92.19 93 ILE A C 1
ATOM 698 O O . ILE A 1 93 ? -1.041 1.064 -3.261 1.00 92.19 93 ILE A O 1
ATOM 702 N N . THR A 1 94 ? -1.625 -0.240 -4.998 1.00 92.81 94 THR A N 1
ATOM 703 C CA . THR A 1 94 ? -3.017 -0.460 -4.607 1.00 92.81 94 THR A CA 1
ATOM 704 C C . THR A 1 94 ? -3.228 -1.931 -4.263 1.00 92.81 94 THR A C 1
ATOM 706 O O . THR A 1 94 ? -2.897 -2.782 -5.082 1.00 92.81 94 THR A O 1
ATOM 709 N N . PHE A 1 95 ? -3.755 -2.231 -3.081 1.00 93.19 95 PHE A N 1
ATOM 710 C CA . PHE A 1 95 ? -4.138 -3.564 -2.626 1.00 93.19 95 PHE A CA 1
ATOM 711 C C . PHE A 1 95 ? -5.604 -3.842 -2.965 1.00 93.19 95 PHE A C 1
ATOM 713 O O . PHE A 1 95 ? -6.452 -2.961 -2.857 1.00 93.19 95 PHE A O 1
ATOM 720 N N . HIS A 1 96 ? -5.913 -5.078 -3.340 1.00 90.69 96 HIS A N 1
ATOM 721 C CA . HIS A 1 96 ? -7.229 -5.487 -3.829 1.00 90.69 96 HIS A CA 1
ATOM 722 C C . HIS A 1 96 ? -7.713 -6.749 -3.120 1.00 90.69 96 HIS A C 1
ATOM 724 O O . HIS A 1 96 ? -6.913 -7.622 -2.769 1.00 90.69 96 HIS A O 1
ATOM 730 N N . GLY A 1 97 ? -9.030 -6.856 -2.946 1.00 89.50 97 GLY A N 1
ATOM 731 C CA . GLY A 1 97 ? -9.690 -8.054 -2.425 1.00 89.50 97 GLY A CA 1
ATOM 732 C C . GLY A 1 97 ? -9.111 -8.525 -1.092 1.00 89.50 97 GLY A C 1
ATOM 733 O O . GLY A 1 97 ? -8.995 -7.752 -0.140 1.00 89.50 97 GLY A O 1
ATOM 734 N N . THR A 1 98 ? -8.713 -9.796 -1.030 1.00 89.00 98 THR A N 1
ATOM 735 C CA . THR A 1 98 ? -8.180 -10.426 0.193 1.00 89.00 98 THR A CA 1
ATOM 736 C C . THR A 1 98 ? -6.798 -9.926 0.615 1.00 89.00 98 THR A C 1
ATOM 738 O O . THR A 1 98 ? -6.332 -10.269 1.698 1.00 89.00 98 THR A O 1
ATOM 741 N N . ALA A 1 99 ? -6.120 -9.147 -0.229 1.00 90.25 99 ALA A N 1
ATOM 742 C CA . ALA A 1 99 ? -4.801 -8.599 0.064 1.00 90.25 99 ALA A CA 1
ATOM 743 C C . ALA A 1 99 ? -4.847 -7.216 0.729 1.00 90.25 99 ALA A C 1
ATOM 745 O O . ALA A 1 99 ? -3.791 -6.670 1.049 1.00 90.25 99 ALA A O 1
ATOM 746 N N . ILE A 1 100 ? -6.041 -6.639 0.925 1.00 90.31 100 ILE A N 1
ATOM 747 C CA . ILE A 1 100 ? -6.205 -5.374 1.645 1.00 90.31 100 ILE A CA 1
ATOM 748 C C . ILE A 1 100 ? -5.751 -5.579 3.100 1.00 90.31 100 ILE A C 1
ATOM 750 O O . ILE A 1 100 ? -6.336 -6.404 3.808 1.00 90.31 100 ILE A O 1
ATOM 754 N N . PRO A 1 101 ? -4.722 -4.853 3.571 1.00 88.00 101 PRO A N 1
ATOM 755 C CA . PRO A 1 101 ? -4.205 -5.030 4.920 1.00 88.00 101 PRO A CA 1
ATOM 756 C C . PRO A 1 101 ? -5.252 -4.663 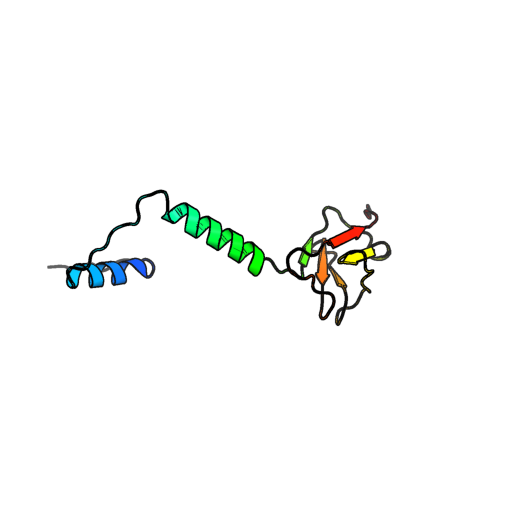5.981 1.00 88.00 101 PRO A C 1
ATOM 758 O O . PRO A 1 101 ? -5.936 -3.642 5.882 1.00 88.00 101 PRO A O 1
ATOM 761 N N . ALA A 1 102 ? -5.356 -5.486 7.025 1.00 85.62 102 ALA A N 1
ATOM 762 C CA . ALA A 1 102 ? -6.153 -5.160 8.204 1.00 85.62 102 ALA A CA 1
ATOM 763 C C . ALA A 1 102 ? -5.552 -3.964 8.966 1.00 85.62 102 ALA A C 1
ATOM 765 O O . ALA A 1 102 ? -4.383 -3.612 8.786 1.00 85.62 102 ALA A O 1
ATOM 766 N N . ALA A 1 103 ? -6.335 -3.355 9.860 1.00 79.88 103 ALA A N 1
ATOM 767 C CA . ALA A 1 103 ? -5.801 -2.353 10.780 1.00 79.88 103 ALA A CA 1
ATOM 768 C C . ALA A 1 103 ? -4.607 -2.936 11.561 1.00 79.88 103 ALA A C 1
ATOM 770 O O . ALA A 1 103 ? -4.662 -4.079 12.014 1.00 79.88 103 ALA A O 1
ATOM 771 N N . ASN A 1 104 ? -3.533 -2.154 11.700 1.00 79.12 104 ASN A N 1
ATOM 772 C CA . ASN A 1 104 ? -2.257 -2.549 12.319 1.00 79.12 104 ASN A CA 1
ATOM 773 C C . ASN A 1 104 ? -1.447 -3.636 11.583 1.00 79.12 104 ASN A C 1
ATOM 775 O O . ASN A 1 104 ? -0.449 -4.114 12.124 1.00 79.12 104 ASN A O 1
ATOM 779 N N . ALA A 1 105 ? -1.826 -4.037 10.366 1.00 86.75 105 ALA A N 1
ATOM 780 C CA . ALA A 1 105 ? -1.013 -4.959 9.579 1.00 86.75 105 ALA A CA 1
ATOM 781 C C . ALA A 1 105 ? 0.324 -4.318 9.170 1.00 86.75 105 ALA A C 1
ATOM 783 O O . ALA A 1 105 ? 0.391 -3.146 8.790 1.00 86.75 105 ALA A O 1
ATOM 784 N N . LYS A 1 106 ? 1.398 -5.110 9.203 1.00 88.31 106 LYS A N 1
ATOM 785 C CA . LYS A 1 106 ? 2.724 -4.690 8.748 1.00 88.31 106 LYS A CA 1
ATOM 786 C C . LYS A 1 106 ? 2.821 -4.859 7.235 1.00 88.31 106 LYS A C 1
ATOM 788 O O . LYS A 1 106 ? 2.644 -5.965 6.728 1.00 88.31 106 LYS A O 1
ATOM 793 N N . ILE A 1 107 ? 3.137 -3.780 6.526 1.00 91.31 107 ILE A N 1
ATOM 794 C CA . ILE A 1 107 ? 3.365 -3.791 5.078 1.00 91.31 107 ILE A CA 1
ATOM 795 C C . ILE A 1 107 ? 4.865 -3.634 4.830 1.00 91.31 107 ILE A C 1
ATOM 797 O O . ILE A 1 107 ? 5.454 -2.624 5.211 1.00 91.31 107 ILE A O 1
ATOM 801 N N . ASP A 1 108 ? 5.472 -4.615 4.166 1.00 92.88 108 ASP A N 1
ATOM 802 C CA . ASP A 1 108 ? 6.863 -4.559 3.722 1.00 92.88 108 ASP A CA 1
ATOM 803 C C . ASP A 1 108 ? 6.897 -4.519 2.191 1.00 92.88 108 ASP A C 1
ATOM 805 O O . ASP A 1 108 ? 6.469 -5.460 1.518 1.00 92.88 108 ASP A O 1
ATOM 809 N N . VAL A 1 109 ? 7.420 -3.426 1.633 1.00 92.69 109 VAL A N 1
ATOM 810 C CA . VAL A 1 109 ? 7.606 -3.268 0.187 1.00 92.69 109 VAL A CA 1
ATOM 811 C C . VAL A 1 109 ? 9.082 -3.077 -0.117 1.00 92.69 109 VAL A C 1
ATOM 813 O O . VAL A 1 109 ? 9.705 -2.127 0.355 1.00 92.69 109 VAL A O 1
ATOM 816 N N . SER A 1 110 ? 9.625 -3.956 -0.951 1.00 92.69 110 SER A N 1
ATOM 817 C CA . SER A 1 110 ? 10.996 -3.882 -1.454 1.00 92.69 110 SER A CA 1
ATOM 818 C C . SER A 1 110 ? 10.986 -3.690 -2.964 1.00 92.69 110 SER A C 1
ATOM 820 O O . SER A 1 110 ? 10.264 -4.397 -3.664 1.00 92.69 110 SER A O 1
ATOM 822 N N . TYR A 1 111 ? 11.787 -2.757 -3.467 1.00 93.12 111 TYR A N 1
ATOM 823 C CA . TYR A 1 111 ? 11.922 -2.471 -4.892 1.00 93.12 111 TYR A CA 1
ATOM 824 C C . TYR A 1 111 ? 13.292 -1.862 -5.172 1.00 93.12 111 TYR A C 1
ATOM 826 O O . TYR A 1 111 ? 13.904 -1.258 -4.286 1.00 93.12 111 TYR A O 1
ATOM 834 N N . LYS A 1 112 ? 13.763 -1.994 -6.410 1.00 90.12 112 LYS A N 1
ATOM 835 C CA . LYS A 1 112 ? 14.887 -1.202 -6.903 1.00 90.12 112 LYS A CA 1
ATOM 836 C C . LYS A 1 112 ? 14.346 0.108 -7.456 1.00 90.12 112 LYS A C 1
ATOM 838 O O . LYS A 1 112 ? 13.307 0.137 -8.120 1.00 90.12 112 LYS A O 1
ATOM 843 N N . THR A 1 113 ? 15.042 1.198 -7.168 1.00 82.81 113 THR A N 1
ATOM 844 C CA . THR A 1 113 ? 14.738 2.481 -7.791 1.00 82.81 113 THR A CA 1
ATOM 845 C C . THR A 1 113 ? 15.160 2.420 -9.251 1.00 82.81 113 THR A C 1
ATOM 847 O O . THR A 1 113 ? 16.338 2.210 -9.538 1.00 82.81 113 THR A O 1
ATOM 850 N N . GLY A 1 114 ? 14.202 2.577 -10.161 1.00 66.88 114 GLY A N 1
ATOM 851 C CA . GLY A 1 114 ? 14.496 2.764 -11.574 1.00 66.88 114 GLY A CA 1
ATOM 852 C C . GLY A 1 114 ? 14.873 4.224 -11.780 1.00 66.88 114 GLY A C 1
ATOM 853 O O . GLY A 1 114 ? 13.998 5.086 -11.764 1.00 66.88 114 GLY A O 1
ATOM 854 N N . CYS A 1 115 ? 16.165 4.508 -11.904 1.00 53.53 115 CYS A N 1
ATOM 855 C CA . CYS A 1 115 ? 16.617 5.764 -12.491 1.00 53.53 115 CYS A CA 1
ATOM 856 C C . CYS A 1 115 ? 16.655 5.544 -14.012 1.00 53.53 115 CYS A C 1
ATOM 858 O O . CYS A 1 115 ? 17.302 4.575 -14.419 1.00 53.53 115 CYS A O 1
ATOM 860 N N . PRO A 1 116 ? 15.950 6.330 -14.847 1.00 56.19 116 PRO A N 1
ATOM 861 C CA . PRO A 1 116 ? 16.364 6.476 -16.237 1.00 56.19 116 PRO A CA 1
ATOM 862 C C . PRO A 1 116 ? 17.741 7.147 -16.319 1.00 56.19 116 PRO A C 1
ATOM 864 O O . PRO A 1 116 ? 18.090 7.905 -15.379 1.00 56.19 116 PRO A O 1
#

Radius of 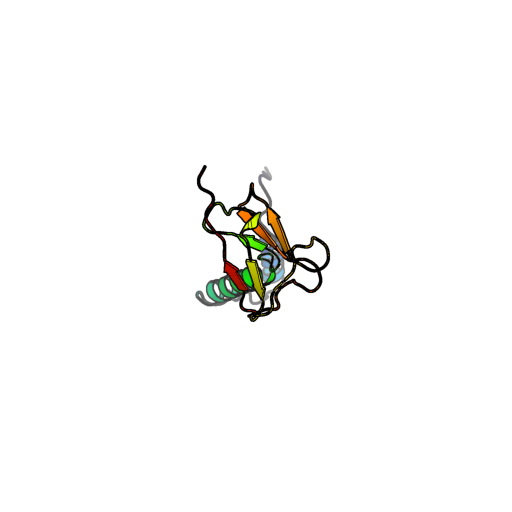gyration: 24.33 Å; chains: 1; bounding box: 54×64×45 Å

pLDDT: mean 71.85, std 19.93, range [32.44, 95.62]

Foldseek 3Di:
DDDDDDDDDDDPPVVVVVVCVVVVHPPPDDDPPPVVVVVVVVVVVCCLVPVQLQKDADPAQFDQVFKWKDKLNHTFDDDQAQGWHADRVRNMIGGHDVRRHDVPIDMDIDGDHDDD

Secondary structure (DSSP, 8-state):
----------TTHHHHHHHHHHTT----PPPTTHHHHHHHHHHHHHHHHHS-TTEEE-SS-B-TTT-EEEETTEE--B-SSSSEEEETTTTEEEE-GGGSPPTT--EEEE--B---

Sequence (116 aa):
SLIKASALGPISGTRYKQVVQALNGLYTQLPQPVQVTILETFMKNLADLTMNRALFTLKGAADPATISVKVNNVAVAKSTTNGWSYNTTTRSITFHGTAIPAANAKIDVSYKTGCP